Protein AF-A0A258ZWN0-F1 (afdb_monomer_lite)

Radius of gyration: 27.59 Å; chains: 1; bounding box: 86×66×46 Å

Sequence (156 aa):
MMNSLKFGIGLTMLIAFLTACNSENSTSATEGSATESTSASNVKSIEFVDTQEGKPLVIDAALFDTPAAKEFLTTGNNVYIGNEEAIAKGKKVFQLYSCTQCHGPEAKGQVGPGLTGPNYKYPKNSTDKGMFETVWHGTNGGMGAKGVGLMDPTDP

Structure (mmCIF, N/CA/C/O backbone):
data_AF-A0A258ZWN0-F1
#
_entry.id   AF-A0A258ZWN0-F1
#
loop_
_atom_site.group_PDB
_atom_site.id
_atom_site.type_symbol
_atom_site.label_atom_id
_atom_site.label_alt_id
_atom_site.label_comp_id
_atom_site.label_asym_id
_atom_site.label_entity_id
_atom_site.label_seq_id
_atom_site.pdbx_PDB_ins_code
_atom_site.Cartn_x
_atom_site.Cartn_y
_atom_site.Cartn_z
_atom_site.occupancy
_atom_site.B_iso_or_equiv
_atom_site.auth_seq_id
_atom_site.auth_comp_id
_atom_site.auth_asym_id
_atom_site.auth_atom_id
_atom_site.pdbx_PDB_model_num
ATOM 1 N N . MET A 1 1 ? 56.906 -42.138 -6.478 1.00 49.59 1 MET A N 1
ATOM 2 C CA . MET A 1 1 ? 56.662 -42.591 -5.092 1.00 49.59 1 MET A CA 1
ATOM 3 C C . MET A 1 1 ? 55.168 -42.822 -4.962 1.00 49.59 1 MET A C 1
ATOM 5 O O . MET A 1 1 ? 54.425 -41.894 -5.253 1.00 49.59 1 MET A O 1
ATOM 9 N N . MET A 1 2 ? 54.716 -44.027 -4.617 1.00 56.00 2 MET A N 1
ATOM 10 C CA . MET A 1 2 ? 53.301 -44.251 -4.300 1.00 56.00 2 MET A CA 1
ATOM 11 C C . MET A 1 2 ? 53.061 -43.932 -2.825 1.00 56.00 2 MET A C 1
ATOM 13 O O . MET A 1 2 ? 53.870 -44.325 -1.991 1.00 56.00 2 MET A O 1
ATOM 17 N N . ASN A 1 3 ? 51.900 -43.368 -2.499 1.00 47.66 3 ASN A N 1
ATOM 18 C CA . ASN A 1 3 ? 51.059 -44.051 -1.523 1.00 47.66 3 ASN A CA 1
ATOM 19 C C . ASN A 1 3 ? 49.577 -43.810 -1.825 1.00 47.66 3 ASN A C 1
ATOM 21 O O . ASN A 1 3 ? 49.121 -42.674 -1.906 1.00 47.66 3 ASN A O 1
ATOM 25 N N . SER A 1 4 ? 48.832 -44.896 -1.990 1.00 52.25 4 SER A N 1
ATOM 26 C CA . SER A 1 4 ? 47.383 -44.900 -2.170 1.00 52.25 4 SER A CA 1
ATOM 27 C C . SER A 1 4 ? 46.799 -45.833 -1.124 1.00 52.25 4 SER A C 1
ATOM 29 O O . SER A 1 4 ? 47.182 -47.003 -1.098 1.00 52.25 4 SER A O 1
ATOM 31 N N . LEU A 1 5 ? 45.866 -45.360 -0.298 1.00 54.00 5 LEU A N 1
ATOM 32 C CA . LEU A 1 5 ? 45.225 -46.207 0.704 1.00 54.00 5 LEU A CA 1
ATOM 33 C C . LEU A 1 5 ? 43.703 -46.053 0.657 1.00 54.00 5 LEU A C 1
ATOM 35 O O . LEU A 1 5 ? 43.177 -44.945 0.713 1.00 54.00 5 LEU A O 1
ATOM 39 N N . LYS A 1 6 ? 43.011 -47.189 0.526 1.00 54.25 6 LYS A N 1
ATOM 40 C CA . LYS A 1 6 ? 41.550 -47.314 0.522 1.00 54.25 6 LYS A CA 1
ATOM 41 C C . LYS A 1 6 ? 41.132 -48.202 1.692 1.00 54.25 6 LYS A C 1
ATOM 43 O O . LYS A 1 6 ? 41.424 -49.391 1.665 1.00 54.25 6 LYS A O 1
ATOM 48 N N . PHE A 1 7 ? 40.406 -47.644 2.654 1.00 52.28 7 PHE A N 1
ATOM 49 C CA . PHE A 1 7 ? 39.609 -48.356 3.660 1.00 52.28 7 PHE A CA 1
ATOM 50 C C . PHE A 1 7 ? 38.423 -47.446 4.035 1.00 52.28 7 PHE A C 1
ATOM 52 O O . PHE A 1 7 ? 38.563 -46.229 3.972 1.00 52.28 7 PHE A O 1
ATOM 59 N N . GLY A 1 8 ? 37.240 -47.945 4.394 1.00 45.91 8 GLY A N 1
ATOM 60 C CA . GLY A 1 8 ? 36.784 -49.337 4.457 1.00 45.91 8 GLY A CA 1
ATOM 61 C C . GLY A 1 8 ? 35.250 -49.402 4.520 1.00 45.91 8 GLY A C 1
ATOM 62 O O . GLY A 1 8 ? 34.589 -48.372 4.630 1.00 45.91 8 GLY A O 1
ATOM 63 N N . ILE A 1 9 ? 34.676 -50.602 4.409 1.00 54.47 9 ILE A N 1
ATOM 64 C CA . ILE A 1 9 ? 33.217 -50.814 4.418 1.00 54.47 9 ILE A CA 1
ATOM 65 C C . ILE A 1 9 ? 32.682 -50.749 5.858 1.00 54.47 9 ILE A C 1
ATOM 67 O O . ILE A 1 9 ? 33.272 -51.343 6.756 1.00 54.47 9 ILE A O 1
ATOM 71 N N . GLY A 1 10 ? 31.546 -50.072 6.057 1.00 44.12 10 GLY A N 1
ATOM 72 C CA . GLY A 1 10 ? 30.870 -49.921 7.352 1.00 44.12 10 GLY A CA 1
ATOM 73 C C . GLY A 1 10 ? 29.360 -50.149 7.254 1.00 44.12 10 GLY A C 1
ATOM 74 O O . GLY A 1 10 ? 28.581 -49.225 7.467 1.00 44.12 10 GLY A O 1
ATOM 75 N N . LEU A 1 11 ? 28.947 -51.364 6.882 1.00 60.59 11 LEU A N 1
ATOM 76 C CA . LEU A 1 11 ? 27.542 -51.783 6.900 1.00 60.59 11 LEU A CA 1
ATOM 77 C C . LEU A 1 11 ? 27.170 -52.299 8.296 1.00 60.59 11 LEU A C 1
ATOM 79 O O . LEU A 1 11 ? 27.638 -53.367 8.686 1.00 60.59 11 LEU A O 1
ATOM 83 N N . THR A 1 12 ? 26.260 -51.611 8.987 1.00 49.28 12 THR A N 1
ATOM 84 C CA . THR A 1 12 ? 25.603 -52.148 10.190 1.00 49.28 12 THR A CA 1
ATOM 85 C C . THR A 1 12 ? 24.121 -51.779 10.188 1.00 49.28 12 THR A C 1
ATOM 87 O O . THR A 1 12 ? 23.766 -50.609 10.077 1.00 49.28 12 THR A O 1
ATOM 90 N N . MET A 1 13 ? 23.252 -52.785 10.299 1.00 54.19 13 MET A N 1
ATOM 91 C CA . MET A 1 13 ? 21.793 -52.676 10.203 1.00 54.19 13 MET A CA 1
ATOM 92 C C . MET A 1 13 ? 21.159 -53.507 11.324 1.00 54.19 13 MET A C 1
ATOM 94 O O . MET A 1 13 ? 21.346 -54.718 11.331 1.00 54.19 13 MET A O 1
ATOM 98 N N . LEU A 1 14 ? 20.418 -52.874 12.243 1.00 50.00 14 LEU A N 1
ATOM 99 C CA . LEU A 1 14 ? 19.533 -53.497 13.250 1.00 50.00 14 LEU A CA 1
ATOM 100 C C . LEU A 1 14 ? 18.647 -52.359 13.828 1.00 50.00 14 LEU A C 1
ATOM 102 O O . LEU A 1 14 ? 19.193 -51.416 14.386 1.00 50.00 14 LEU A O 1
ATOM 106 N N . ILE A 1 15 ? 17.367 -52.195 13.462 1.00 56.69 15 ILE A N 1
ATOM 107 C CA . ILE A 1 15 ? 16.141 -52.971 13.785 1.00 56.69 15 ILE A CA 1
ATOM 108 C C . ILE A 1 15 ? 15.540 -52.629 15.169 1.00 56.69 15 ILE A C 1
ATOM 110 O O . ILE A 1 15 ? 16.029 -53.129 16.173 1.00 56.69 15 ILE A O 1
ATOM 114 N N . ALA A 1 16 ? 14.412 -51.889 15.130 1.00 48.56 16 ALA A N 1
ATOM 115 C CA . ALA A 1 16 ? 13.235 -51.897 16.035 1.00 48.56 16 ALA A CA 1
ATOM 116 C C . ALA A 1 16 ? 13.463 -51.705 17.566 1.00 48.56 16 ALA A C 1
ATOM 118 O O . ALA A 1 16 ? 14.589 -51.666 18.037 1.00 48.56 16 ALA A O 1
ATOM 119 N N . PHE A 1 17 ? 12.473 -51.504 18.448 1.00 49.66 17 PHE A N 1
ATOM 120 C CA . PHE A 1 17 ? 10.993 -51.420 18.392 1.00 49.66 17 PHE A CA 1
ATOM 121 C C . PHE A 1 17 ? 10.540 -50.043 18.994 1.00 49.66 17 PHE A C 1
ATOM 123 O O . PHE A 1 17 ? 11.390 -49.168 19.112 1.00 49.66 17 PHE A O 1
ATOM 130 N N . LEU A 1 18 ? 9.294 -49.671 19.348 1.00 51.75 18 LEU A N 1
ATOM 131 C CA . LEU A 1 18 ? 8.005 -50.338 19.644 1.00 51.75 18 LEU A CA 1
ATOM 132 C C . LEU A 1 18 ? 6.804 -49.447 19.224 1.00 51.75 18 LEU A C 1
ATOM 134 O O . LEU A 1 18 ? 6.974 -48.287 18.860 1.00 51.75 18 LEU A O 1
ATOM 138 N N . THR A 1 19 ? 5.582 -49.982 19.330 1.00 57.03 19 THR A N 1
ATOM 139 C CA . THR A 1 19 ? 4.302 -49.257 19.179 1.00 57.03 19 THR A CA 1
ATOM 140 C C . THR A 1 19 ? 3.771 -48.764 20.530 1.00 57.03 19 THR A C 1
ATOM 142 O O . THR A 1 19 ? 3.891 -49.478 21.521 1.00 57.03 19 THR A O 1
ATOM 145 N N . ALA A 1 20 ? 3.091 -47.610 20.555 1.00 44.41 20 ALA A N 1
ATOM 146 C CA . ALA A 1 20 ? 2.194 -47.224 21.649 1.00 44.41 20 ALA A CA 1
ATOM 147 C C . ALA A 1 20 ? 1.008 -46.383 21.132 1.00 44.41 20 ALA A C 1
ATOM 149 O O . ALA A 1 20 ? 1.077 -45.159 21.064 1.00 44.41 20 ALA A O 1
ATOM 150 N N . CYS A 1 21 ? -0.093 -47.051 20.784 1.00 56.09 21 CYS A N 1
ATOM 151 C CA . CYS A 1 21 ? -1.414 -46.427 20.694 1.00 56.09 21 CYS A CA 1
ATOM 152 C C . CYS A 1 21 ? -2.234 -46.903 21.895 1.00 56.09 21 CYS A C 1
ATOM 154 O O . CYS A 1 21 ? -2.243 -48.099 22.175 1.00 56.09 21 CYS A O 1
ATOM 156 N N . ASN A 1 22 ? -2.947 -45.998 22.565 1.00 48.84 22 ASN A N 1
ATOM 157 C CA . ASN A 1 22 ? -4.027 -46.362 23.476 1.00 48.84 22 ASN A CA 1
ATOM 158 C C . ASN A 1 22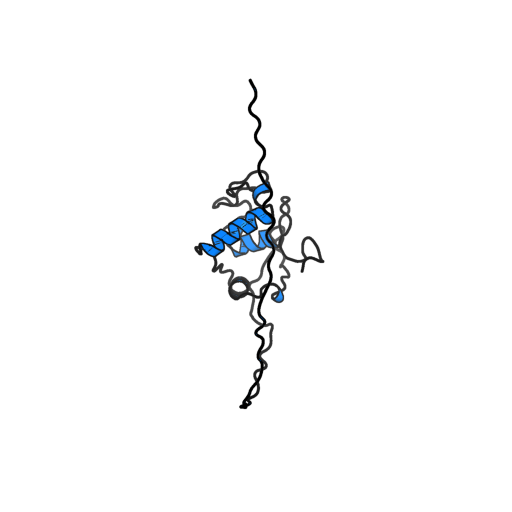 ? -5.168 -45.348 23.341 1.00 48.84 22 ASN A C 1
ATOM 160 O O . ASN A 1 22 ? -4.915 -44.147 23.246 1.00 48.84 22 ASN A O 1
ATOM 164 N N . SER A 1 23 ? -6.399 -45.846 23.356 1.00 54.94 23 SER A N 1
ATOM 165 C CA . SER A 1 23 ? -7.639 -45.069 23.265 1.00 54.94 23 SER A CA 1
ATOM 166 C C . SER A 1 23 ? -8.523 -45.356 24.483 1.00 54.94 23 SER A C 1
ATOM 168 O O . SER A 1 23 ? -8.198 -46.241 25.270 1.00 54.94 23 SER A O 1
ATOM 170 N N . GLU A 1 24 ? -9.660 -44.652 24.574 1.00 41.06 24 GLU A N 1
ATOM 171 C CA . GLU A 1 24 ? -10.751 -44.875 25.547 1.00 41.06 24 GLU A CA 1
ATOM 172 C C . GLU A 1 24 ? -10.359 -44.492 26.999 1.00 41.06 24 GLU A C 1
ATOM 174 O O . GLU A 1 24 ? -9.309 -44.858 27.508 1.00 41.06 24 GLU A O 1
ATOM 179 N N . ASN A 1 25 ? -11.111 -43.679 27.746 1.00 32.06 25 ASN A N 1
ATOM 180 C CA . ASN A 1 25 ? -12.545 -43.779 28.013 1.00 32.06 25 ASN A CA 1
ATOM 181 C C . ASN A 1 25 ? -13.058 -42.511 28.750 1.00 32.06 25 ASN A C 1
ATOM 183 O O . ASN A 1 25 ? -12.441 -42.131 29.739 1.00 32.06 25 ASN A O 1
ATOM 187 N N . SER A 1 26 ? -14.190 -41.954 28.285 1.00 36.69 26 SER A N 1
ATOM 188 C CA . SER A 1 26 ? -15.384 -41.414 29.005 1.00 36.69 26 SER A CA 1
ATOM 189 C C . SER A 1 26 ? -15.231 -40.591 30.323 1.00 36.69 26 SER A C 1
ATOM 191 O O . SER A 1 26 ? -14.368 -40.856 31.146 1.00 36.69 26 SER A O 1
ATOM 193 N N . THR A 1 27 ? -16.069 -39.591 30.657 1.00 32.66 27 THR A N 1
ATOM 194 C CA . THR A 1 27 ? -17.541 -39.504 30.488 1.00 32.66 27 THR A CA 1
ATOM 195 C C . THR A 1 27 ? -18.084 -38.054 30.513 1.00 32.66 27 THR A C 1
ATOM 197 O O . THR A 1 27 ? -17.547 -37.185 31.190 1.00 32.66 27 THR A O 1
ATOM 200 N N . SER A 1 28 ? -19.202 -37.864 29.805 1.00 35.06 28 SER A N 1
ATOM 201 C CA . SER A 1 28 ? -20.189 -36.765 29.703 1.00 35.06 28 SER A CA 1
ATOM 202 C C . SER A 1 28 ? -20.398 -35.736 30.838 1.00 35.06 28 SER A C 1
ATOM 204 O O . SER A 1 28 ? -20.578 -36.114 31.992 1.00 35.06 28 SER A O 1
ATOM 206 N N . ALA A 1 29 ? -20.648 -34.476 30.443 1.00 35.69 29 ALA A N 1
ATOM 207 C CA . ALA A 1 29 ? -21.973 -33.802 30.482 1.00 35.69 29 ALA A CA 1
ATOM 208 C C . ALA A 1 29 ? -21.969 -32.641 29.435 1.00 35.69 29 ALA A C 1
ATOM 210 O O . ALA A 1 29 ? -20.893 -32.114 29.167 1.00 35.69 29 ALA A O 1
ATOM 211 N N . THR A 1 30 ? -22.997 -32.298 28.633 1.00 26.66 30 THR A N 1
ATOM 212 C CA . THR A 1 30 ? -24.350 -31.742 28.931 1.00 26.66 30 THR A CA 1
ATOM 213 C C . THR A 1 30 ? -24.310 -30.534 29.883 1.00 26.66 30 THR A C 1
ATOM 215 O O . THR A 1 30 ? -23.664 -30.614 30.917 1.00 26.66 30 THR A O 1
ATOM 218 N N . GLU A 1 31 ? -24.934 -29.374 29.640 1.00 30.89 31 GLU A N 1
ATOM 219 C CA . GLU A 1 31 ? -25.927 -28.885 28.649 1.00 30.89 31 GLU A CA 1
ATOM 220 C C . GLU A 1 31 ? -25.370 -27.598 27.961 1.00 30.89 31 GLU A C 1
ATOM 222 O O . GLU A 1 31 ? -24.323 -27.101 28.356 1.00 30.89 31 GLU A O 1
ATOM 227 N N . GLY A 1 32 ? -25.908 -26.987 26.900 1.00 35.06 32 GLY A N 1
ATOM 228 C CA . GLY A 1 32 ? -27.263 -26.997 26.348 1.00 35.06 32 GLY A CA 1
ATOM 229 C C . GLY A 1 32 ? -27.958 -25.645 26.580 1.00 35.06 32 GLY A C 1
ATOM 230 O O . GLY A 1 32 ? -28.808 -25.527 27.452 1.00 35.06 32 GLY A O 1
ATOM 231 N N . SER A 1 33 ? -27.615 -24.624 25.786 1.00 33.31 33 SER A N 1
ATOM 232 C CA . SER A 1 33 ? -28.412 -23.394 25.645 1.00 33.31 33 SER A CA 1
ATOM 233 C C . SER A 1 33 ? -28.319 -22.869 24.210 1.00 33.31 33 SER A C 1
ATOM 235 O O . SER A 1 33 ? -27.372 -23.189 23.489 1.00 33.31 33 SER A O 1
ATOM 237 N N . ALA A 1 34 ? -29.335 -22.128 23.776 1.00 39.50 34 ALA A N 1
ATOM 238 C CA . ALA A 1 34 ? -29.559 -21.768 22.380 1.00 39.50 34 ALA A CA 1
ATOM 239 C C . ALA A 1 34 ? -29.271 -20.288 22.086 1.00 39.50 34 ALA A C 1
ATOM 241 O O . ALA A 1 34 ? -29.198 -19.464 22.991 1.00 39.50 34 ALA A O 1
ATOM 242 N N . THR A 1 35 ? -29.237 -19.974 20.788 1.00 28.55 35 THR A N 1
ATOM 243 C CA . THR A 1 35 ? -29.447 -18.631 20.229 1.00 28.55 35 THR A CA 1
ATOM 244 C C . THR A 1 35 ? -28.395 -17.574 20.577 1.00 28.55 35 THR A C 1
ATOM 246 O O . THR A 1 35 ? -28.531 -16.839 21.546 1.00 28.55 35 THR A O 1
ATOM 249 N N . GLU A 1 36 ? -27.508 -17.311 19.616 1.00 37.66 36 GLU A N 1
ATOM 250 C CA . GLU A 1 36 ? -27.644 -16.022 18.928 1.00 37.66 36 GLU A CA 1
ATOM 251 C C . GLU A 1 36 ? -27.318 -16.136 17.434 1.00 37.66 36 GLU A C 1
ATOM 253 O O . GLU A 1 36 ? -26.213 -16.491 17.028 1.00 37.66 36 GLU A O 1
ATOM 258 N N . SER A 1 37 ? -28.317 -15.847 16.597 1.00 46.31 37 SER A N 1
ATOM 259 C CA . SER A 1 37 ? -28.111 -15.566 15.178 1.00 46.31 37 SER A CA 1
ATOM 260 C C . SER A 1 37 ? -27.914 -14.065 15.019 1.00 46.31 37 SER A C 1
ATOM 262 O O . SER A 1 37 ? -28.890 -13.332 14.877 1.00 46.31 37 SER A O 1
ATOM 264 N N . THR A 1 38 ? -26.662 -13.615 15.007 1.00 30.80 38 THR A N 1
ATOM 265 C CA . THR A 1 38 ? -26.330 -12.226 14.666 1.00 30.80 38 THR A CA 1
ATOM 266 C C . THR A 1 38 ? -25.698 -12.207 13.283 1.00 30.80 38 THR A C 1
ATOM 268 O O . THR A 1 38 ? -24.625 -12.767 13.062 1.00 30.80 38 THR A O 1
ATOM 271 N N . SER A 1 39 ? -26.423 -11.623 12.329 1.00 38.59 39 SER A N 1
ATOM 272 C CA . SER A 1 39 ? -26.117 -11.677 10.900 1.00 38.59 39 SER A CA 1
ATOM 273 C C . SER A 1 39 ? -24.723 -11.157 10.554 1.00 38.59 39 SER A C 1
ATOM 275 O O . SER A 1 39 ? -24.276 -10.130 11.066 1.00 38.59 39 SER A O 1
ATOM 277 N N . ALA A 1 40 ? -24.090 -11.795 9.570 1.00 49.34 40 ALA A N 1
ATOM 278 C CA . ALA A 1 40 ? -23.047 -11.139 8.795 1.00 49.34 40 ALA A CA 1
ATOM 279 C C . ALA A 1 40 ? -23.599 -9.883 8.079 1.00 49.34 40 ALA A C 1
ATOM 281 O O . ALA A 1 40 ? -24.802 -9.758 7.841 1.00 49.34 40 ALA A O 1
ATOM 282 N N . SER A 1 41 ? -22.691 -8.993 7.671 1.00 46.91 41 SER A N 1
ATOM 283 C CA . SER A 1 41 ? -22.943 -7.935 6.678 1.00 46.91 41 SER A CA 1
ATOM 284 C C . SER A 1 41 ? -23.834 -6.747 7.087 1.00 46.91 41 SER A C 1
ATOM 286 O O . SER A 1 41 ? -24.774 -6.393 6.373 1.00 46.91 41 SER A O 1
ATOM 288 N N . ASN A 1 42 ? -23.451 -6.012 8.143 1.00 52.06 42 ASN A N 1
ATOM 289 C CA . ASN A 1 42 ? -23.597 -4.541 8.122 1.00 52.06 42 ASN A CA 1
ATOM 290 C C . ASN A 1 42 ? -22.566 -3.753 8.957 1.00 52.06 42 ASN A C 1
ATOM 292 O O . ASN A 1 42 ? -22.893 -2.761 9.606 1.00 52.06 42 ASN A O 1
ATOM 296 N N . VAL A 1 43 ? -21.290 -4.156 8.928 1.00 55.69 43 VAL A N 1
ATOM 297 C CA . VAL A 1 43 ? -20.226 -3.243 9.377 1.00 55.69 43 VAL A CA 1
ATOM 298 C C . VAL A 1 43 ? -19.990 -2.235 8.254 1.00 55.69 43 VAL A C 1
ATOM 300 O O . VAL A 1 43 ? -19.623 -2.628 7.148 1.00 55.69 43 VAL A O 1
ATOM 303 N N . LYS A 1 44 ? -20.245 -0.947 8.510 1.00 68.94 44 LYS A N 1
ATOM 304 C CA . LYS A 1 44 ? -20.089 0.113 7.507 1.00 68.94 44 LYS A CA 1
ATOM 305 C C . LYS A 1 44 ? -18.605 0.299 7.175 1.00 68.94 44 LYS A C 1
ATOM 307 O O . LYS A 1 44 ? -17.882 0.950 7.926 1.00 68.94 44 LYS A O 1
ATOM 312 N N . SER A 1 45 ? -18.165 -0.271 6.057 1.00 81.06 45 SER A N 1
ATOM 313 C CA . SER A 1 45 ? -16.841 -0.021 5.493 1.00 81.06 45 SER A CA 1
ATOM 314 C C . SER A 1 45 ? -16.682 1.442 5.068 1.00 81.06 45 SER A C 1
ATOM 316 O O . SER A 1 45 ? -17.660 2.150 4.804 1.00 81.06 45 SER A O 1
ATOM 318 N N . ILE A 1 46 ? -15.434 1.906 5.002 1.00 92.44 46 ILE A N 1
ATOM 319 C CA . ILE A 1 46 ? -15.118 3.176 4.343 1.00 92.44 46 ILE A CA 1
ATOM 320 C C . ILE A 1 46 ? -15.169 3.002 2.822 1.00 92.44 46 ILE A C 1
ATOM 322 O O . ILE A 1 46 ? -14.864 1.936 2.291 1.00 92.44 46 ILE A O 1
ATOM 326 N N . GLU A 1 47 ? -15.544 4.060 2.107 1.00 94.38 47 GLU A N 1
ATOM 327 C CA . GLU A 1 47 ? -15.568 4.046 0.643 1.00 94.38 47 GLU A CA 1
ATOM 328 C C . GLU A 1 47 ? -14.138 4.046 0.095 1.00 94.38 47 GLU A C 1
ATOM 330 O O . GLU A 1 47 ? -13.386 5.010 0.281 1.00 94.38 47 GLU A O 1
ATOM 335 N N . PHE A 1 48 ? -13.759 2.966 -0.585 1.00 96.19 48 PHE A N 1
ATOM 336 C CA . PHE A 1 48 ? -12.504 2.869 -1.323 1.00 96.19 48 PHE A CA 1
ATOM 337 C C . PHE A 1 48 ? -12.712 3.306 -2.775 1.00 96.19 48 PHE A C 1
ATOM 339 O O . PHE A 1 48 ? -13.716 2.954 -3.393 1.00 96.19 48 PHE A O 1
ATOM 346 N N . VAL A 1 49 ? -11.767 4.069 -3.323 1.00 97.06 49 VAL A N 1
ATOM 347 C CA . VAL A 1 49 ? -11.804 4.569 -4.706 1.00 97.06 49 VAL A CA 1
ATOM 348 C C . VAL A 1 49 ? -10.508 4.274 -5.444 1.00 97.06 49 VAL A C 1
ATOM 350 O O . VAL A 1 49 ? -9.429 4.272 -4.848 1.00 97.06 49 VAL A O 1
ATOM 353 N N . ASP A 1 50 ? -10.599 4.056 -6.752 1.00 95.69 50 ASP A N 1
ATOM 354 C CA . ASP A 1 50 ? -9.437 3.753 -7.583 1.00 95.69 50 ASP A CA 1
ATOM 355 C C . ASP A 1 50 ? -8.411 4.918 -7.644 1.00 95.69 50 ASP A C 1
ATOM 357 O O . ASP A 1 50 ? -8.620 6.015 -7.109 1.00 95.69 50 ASP A O 1
ATOM 361 N N . THR A 1 51 ? -7.246 4.673 -8.252 1.00 95.50 51 THR A N 1
ATOM 362 C CA . THR A 1 51 ? -6.148 5.657 -8.382 1.00 95.50 51 THR A CA 1
ATOM 363 C C . THR A 1 51 ? -6.009 6.218 -9.814 1.00 95.50 51 THR A C 1
ATOM 365 O O . THR A 1 51 ? -5.195 7.106 -10.072 1.00 95.50 51 THR A O 1
ATOM 368 N N . GLN A 1 52 ? -6.819 5.733 -10.752 1.00 93.50 52 GLN A N 1
ATOM 369 C CA . GLN A 1 52 ? -6.852 6.104 -12.164 1.00 93.50 52 GLN A CA 1
ATOM 370 C C . GLN A 1 52 ? -7.796 7.292 -12.442 1.00 93.50 52 GLN A C 1
ATOM 372 O O . GLN A 1 52 ? -7.422 8.233 -13.140 1.00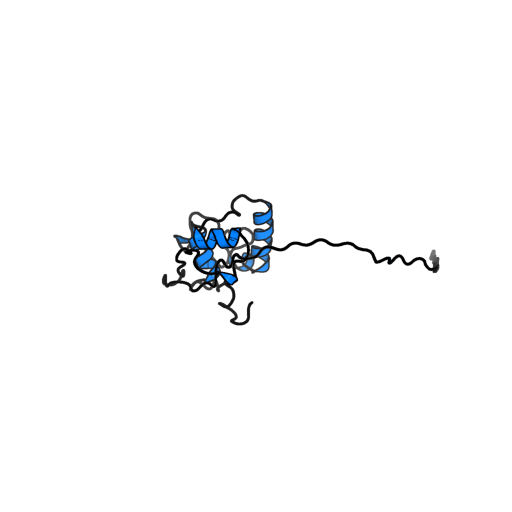 93.50 52 GLN A O 1
ATOM 377 N N . GLU A 1 53 ? -9.015 7.218 -11.911 1.00 93.50 53 GLU A N 1
ATOM 378 C CA . GLU A 1 53 ? -10.193 8.047 -12.191 1.00 93.50 53 GLU A CA 1
ATOM 379 C C . GLU A 1 53 ? -11.006 8.369 -10.917 1.00 93.50 53 GLU A C 1
ATOM 381 O O . GLU A 1 53 ? -11.786 9.320 -10.919 1.00 93.50 53 GLU A O 1
ATOM 386 N N . GLY A 1 54 ? -10.822 7.614 -9.826 1.00 94.94 54 GLY A N 1
ATOM 387 C CA . GLY A 1 54 ? -11.502 7.818 -8.542 1.00 94.94 54 GLY A CA 1
ATOM 388 C C . GLY A 1 54 ? -12.907 7.211 -8.449 1.00 94.94 54 GLY A C 1
ATOM 389 O O . GLY A 1 54 ? -13.719 7.682 -7.652 1.00 94.94 54 GLY A O 1
ATOM 390 N N . LYS A 1 55 ? -13.222 6.182 -9.245 1.00 95.44 55 LYS A N 1
ATOM 391 C CA . LYS A 1 55 ? -14.491 5.443 -9.166 1.00 95.44 55 LYS A CA 1
ATOM 392 C C . LYS A 1 55 ? -14.500 4.532 -7.924 1.00 95.44 55 LYS A C 1
ATOM 394 O O . LYS A 1 55 ? -13.430 4.100 -7.487 1.00 95.44 55 LYS A O 1
ATOM 399 N N . PRO A 1 56 ? -15.677 4.211 -7.351 1.00 95.62 56 PRO A N 1
ATOM 400 C CA . PRO A 1 56 ? -15.777 3.289 -6.221 1.00 95.62 56 PRO A CA 1
ATOM 401 C C . PRO A 1 56 ? -15.220 1.899 -6.548 1.00 95.62 56 PRO A C 1
ATOM 403 O O . PRO A 1 56 ? -15.565 1.311 -7.574 1.00 95.62 56 PRO A O 1
ATOM 406 N N . LEU A 1 57 ? -14.395 1.359 -5.652 1.00 92.62 57 LEU A N 1
ATOM 407 C CA . LEU A 1 57 ? -13.894 -0.009 -5.727 1.00 92.62 57 LEU A CA 1
ATOM 408 C C . LEU A 1 57 ? -14.898 -0.968 -5.086 1.00 92.62 57 LEU A C 1
ATOM 410 O O . LEU A 1 57 ? -15.256 -0.820 -3.918 1.00 92.62 57 LEU A O 1
ATOM 414 N N . VAL A 1 58 ? -15.303 -1.994 -5.835 1.00 88.44 58 VAL A N 1
ATOM 415 C CA . VAL A 1 58 ? -15.997 -3.153 -5.263 1.00 88.44 58 VAL A CA 1
ATOM 416 C C . VAL A 1 58 ? -14.941 -4.049 -4.621 1.00 88.44 58 VAL A C 1
ATOM 418 O O . VAL A 1 58 ? -14.043 -4.545 -5.299 1.00 88.44 58 VAL A O 1
ATOM 421 N N . ILE A 1 59 ? -15.035 -4.221 -3.305 1.00 88.62 59 ILE A N 1
ATOM 422 C CA . ILE A 1 59 ? -14.139 -5.053 -2.499 1.00 88.62 59 ILE A CA 1
ATOM 423 C C . ILE A 1 59 ? -15.024 -5.990 -1.684 1.00 88.62 59 ILE A C 1
ATOM 425 O O . ILE A 1 59 ? -15.864 -5.519 -0.915 1.00 88.62 59 ILE A O 1
ATOM 429 N N . ASP A 1 60 ? -14.854 -7.301 -1.851 1.00 89.81 60 ASP A N 1
ATOM 430 C CA . ASP A 1 60 ? -15.555 -8.269 -1.011 1.00 89.81 60 ASP A CA 1
ATOM 431 C C . ASP A 1 60 ? -14.899 -8.321 0.375 1.00 89.81 60 ASP A C 1
ATOM 433 O O . ASP A 1 60 ? -13.726 -8.666 0.522 1.00 89.81 60 ASP A O 1
ATOM 437 N N . ALA A 1 61 ? -15.671 -7.981 1.407 1.00 88.69 61 ALA A N 1
ATOM 438 C CA . ALA A 1 61 ? -15.229 -8.029 2.795 1.00 88.69 61 ALA A CA 1
ATOM 439 C C . ALA A 1 61 ? -14.966 -9.463 3.298 1.00 88.69 61 ALA A C 1
ATOM 441 O O . ALA A 1 61 ? -14.296 -9.626 4.317 1.00 88.69 61 ALA A O 1
ATOM 442 N N . ALA A 1 62 ? -15.443 -10.501 2.598 1.00 89.31 62 ALA A N 1
ATOM 443 C CA . ALA A 1 62 ? -15.122 -11.895 2.905 1.00 89.31 62 ALA A CA 1
ATOM 444 C C . ALA A 1 62 ? -13.625 -12.216 2.730 1.00 89.31 62 ALA A C 1
ATOM 446 O O . ALA A 1 62 ? -13.096 -13.046 3.467 1.00 89.31 62 ALA A O 1
ATOM 447 N N . LEU A 1 63 ? -12.925 -11.502 1.837 1.00 87.50 63 LEU A N 1
ATOM 448 C CA . LEU A 1 63 ? -11.475 -11.627 1.605 1.00 87.50 63 LEU A CA 1
ATOM 449 C C . LEU A 1 63 ? -10.621 -11.067 2.765 1.00 87.50 63 LEU A C 1
ATOM 451 O O . LEU A 1 63 ? -9.399 -11.193 2.768 1.00 87.50 63 LEU A O 1
ATOM 455 N N . PHE A 1 64 ? -11.252 -10.414 3.745 1.00 91.00 64 PHE A N 1
ATOM 456 C CA . PHE A 1 64 ? -10.603 -9.691 4.838 1.00 91.00 64 PHE A CA 1
ATOM 457 C C . PHE A 1 64 ? -10.974 -10.370 6.161 1.00 91.00 64 PHE A C 1
ATOM 459 O O . PHE A 1 64 ? -11.744 -9.849 6.964 1.00 91.00 64 PHE A O 1
ATOM 466 N N . ASP A 1 65 ? -10.459 -11.580 6.379 1.00 92.19 65 ASP A N 1
ATOM 467 C CA . ASP A 1 65 ? -10.837 -12.455 7.494 1.00 92.19 65 ASP A CA 1
ATOM 468 C C . ASP A 1 65 ? -10.236 -12.031 8.851 1.00 92.19 65 ASP A C 1
ATOM 470 O O . ASP A 1 65 ? -10.908 -12.126 9.886 1.00 92.19 65 ASP A O 1
ATOM 474 N N . THR A 1 66 ? -8.998 -11.529 8.867 1.00 94.81 66 THR A N 1
ATOM 475 C CA . THR A 1 66 ? -8.295 -11.153 10.105 1.00 94.81 66 THR A CA 1
ATOM 476 C C . THR A 1 66 ? -8.894 -9.908 10.786 1.00 94.81 66 THR A C 1
ATOM 478 O O . THR A 1 66 ? -9.444 -9.033 10.111 1.00 94.81 66 THR A O 1
ATOM 481 N N . PRO A 1 67 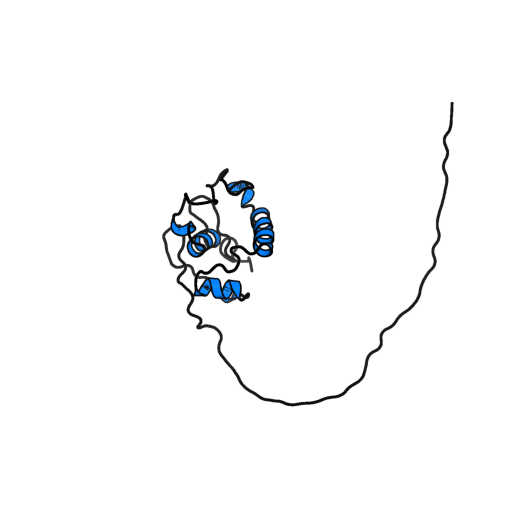? -8.745 -9.747 12.119 1.00 95.88 67 PRO A N 1
ATOM 482 C CA . PRO A 1 67 ? -9.203 -8.545 12.825 1.00 95.88 67 PRO A CA 1
ATOM 483 C C . PRO A 1 67 ? -8.592 -7.246 12.277 1.00 95.88 67 PRO A C 1
ATOM 485 O O . PRO A 1 67 ? -9.307 -6.272 12.073 1.00 95.88 67 PRO A O 1
ATOM 488 N N . ALA A 1 68 ? -7.292 -7.260 11.961 1.00 95.94 68 ALA A N 1
ATOM 489 C CA . ALA A 1 68 ? -6.577 -6.121 11.383 1.00 95.94 68 ALA A CA 1
ATOM 490 C C . ALA A 1 68 ? -7.118 -5.725 9.998 1.00 95.94 68 ALA A C 1
ATOM 492 O O . ALA A 1 68 ? -7.291 -4.543 9.708 1.00 95.94 68 ALA A O 1
ATOM 493 N N . ALA A 1 69 ? -7.432 -6.713 9.154 1.00 94.88 69 ALA A N 1
ATOM 494 C CA . ALA A 1 69 ? -8.027 -6.489 7.839 1.00 94.88 69 ALA A CA 1
ATOM 495 C C . ALA A 1 69 ? -9.436 -5.867 7.949 1.00 94.88 69 ALA A C 1
ATOM 497 O O . ALA A 1 69 ? -9.766 -4.939 7.209 1.00 94.88 69 ALA A O 1
ATOM 498 N N . LYS A 1 70 ? -10.236 -6.316 8.926 1.00 95.00 70 LYS A N 1
ATOM 499 C CA . LYS A 1 70 ? -11.573 -5.773 9.230 1.00 95.00 70 LYS A CA 1
ATOM 500 C C . LYS A 1 70 ? -11.522 -4.354 9.795 1.00 95.00 70 LYS A C 1
ATOM 502 O O . LYS A 1 70 ? -12.333 -3.517 9.400 1.00 95.00 70 LYS A O 1
ATOM 507 N N . GLU A 1 71 ? -10.565 -4.056 10.673 1.00 95.44 71 GLU A N 1
ATOM 508 C CA . GLU A 1 71 ? -10.341 -2.693 11.169 1.00 95.44 71 GLU A CA 1
ATOM 509 C C . GLU A 1 71 ? -9.934 -1.758 10.023 1.00 95.44 71 GLU A C 1
ATOM 511 O O . GLU A 1 71 ? -10.514 -0.681 9.865 1.00 95.44 71 GLU A O 1
ATOM 516 N N . PHE A 1 72 ? -9.021 -2.195 9.152 1.00 96.81 72 PHE A N 1
ATOM 517 C CA . PHE A 1 72 ? -8.599 -1.406 7.999 1.00 96.81 72 PHE A CA 1
ATOM 518 C C . PHE A 1 72 ? -9.759 -1.106 7.030 1.00 96.81 72 PHE A C 1
ATOM 520 O O . PHE A 1 72 ? -9.945 0.050 6.650 1.00 96.81 72 PHE A O 1
ATOM 527 N N . LEU A 1 73 ? -10.603 -2.093 6.690 1.00 94.88 73 LEU A N 1
ATOM 528 C CA . LEU A 1 73 ? -11.785 -1.872 5.837 1.00 94.88 73 LEU A CA 1
ATOM 529 C C . LEU A 1 73 ? -12.819 -0.893 6.423 1.00 94.88 73 LEU A C 1
ATOM 531 O O . LEU A 1 73 ? -13.645 -0.362 5.680 1.00 94.88 73 LEU A O 1
ATOM 535 N N . THR A 1 74 ? -12.817 -0.676 7.738 1.00 94.75 74 THR A N 1
ATOM 536 C CA . THR A 1 74 ? -13.863 0.082 8.452 1.00 94.75 74 THR A CA 1
ATOM 537 C C . THR A 1 74 ? -13.385 1.421 9.005 1.00 94.75 74 THR A C 1
ATOM 539 O O . THR A 1 74 ? -14.205 2.280 9.322 1.00 94.75 74 THR A O 1
ATOM 542 N N . THR A 1 75 ? -12.070 1.639 9.062 1.00 94.94 75 THR A N 1
ATOM 543 C CA . THR A 1 75 ? -11.458 2.871 9.591 1.00 94.94 75 THR A CA 1
ATOM 544 C C . THR A 1 75 ? -10.364 3.454 8.693 1.00 94.94 75 THR A C 1
ATOM 546 O O . THR A 1 75 ? -10.066 4.642 8.791 1.00 94.94 75 THR A O 1
ATOM 549 N N . GLY A 1 76 ? -9.748 2.641 7.828 1.00 94.50 76 GLY A N 1
ATOM 550 C CA . GLY A 1 76 ? -8.512 2.978 7.118 1.00 94.50 76 GLY A CA 1
ATOM 551 C C . GLY A 1 76 ? -7.248 2.921 7.987 1.00 94.50 76 GLY A C 1
ATOM 552 O O . GLY A 1 76 ? -6.172 3.251 7.490 1.00 94.50 76 GLY A O 1
ATOM 553 N N . ASN A 1 77 ? -7.355 2.518 9.260 1.00 94.75 77 ASN A N 1
ATOM 554 C CA . ASN A 1 77 ? -6.225 2.395 10.178 1.00 94.75 77 ASN A CA 1
ATOM 555 C C . ASN A 1 77 ? -5.401 1.133 9.890 1.00 94.75 77 ASN A C 1
ATOM 557 O O . ASN A 1 77 ? -5.936 0.025 9.841 1.00 94.75 77 ASN A O 1
ATOM 561 N N . ASN A 1 78 ? -4.087 1.291 9.742 1.00 96.69 78 ASN A N 1
ATOM 562 C CA . ASN A 1 78 ? -3.161 0.185 9.529 1.00 96.69 78 ASN A CA 1
ATOM 563 C C . ASN A 1 78 ? -2.454 -0.184 10.843 1.00 96.69 78 ASN A C 1
ATOM 565 O O . ASN A 1 78 ? -1.385 0.334 11.167 1.00 96.69 78 ASN A O 1
ATOM 569 N N . VAL A 1 79 ? -3.026 -1.132 11.589 1.00 97.38 79 VAL A N 1
ATOM 570 C CA . VAL A 1 79 ? -2.484 -1.607 12.881 1.00 97.38 79 VAL A CA 1
ATOM 571 C C . VAL A 1 79 ? -1.112 -2.298 12.796 1.00 97.38 79 VAL A C 1
ATOM 573 O O . VAL A 1 79 ? -0.537 -2.652 13.823 1.00 97.38 79 VAL A O 1
ATOM 576 N N . TYR A 1 80 ? -0.561 -2.497 11.594 1.00 97.62 80 TYR A N 1
ATOM 577 C CA . TYR A 1 80 ? 0.783 -3.046 11.401 1.00 97.62 80 TYR A CA 1
ATOM 578 C C . TYR A 1 80 ? 1.900 -1.989 11.419 1.00 97.62 80 TYR A C 1
ATOM 580 O O . TYR A 1 80 ? 3.079 -2.355 11.436 1.00 97.62 80 TYR A O 1
ATOM 588 N N . ILE A 1 81 ? 1.574 -0.691 11.429 1.00 96.19 81 ILE A N 1
ATOM 589 C CA . ILE A 1 81 ? 2.577 0.380 11.503 1.00 96.19 81 ILE A CA 1
ATOM 590 C C . ILE A 1 81 ? 3.371 0.277 12.816 1.00 96.19 81 ILE A C 1
ATOM 592 O O . ILE A 1 81 ? 2.813 0.269 13.909 1.00 96.19 81 ILE A O 1
ATOM 596 N N . GLY A 1 82 ? 4.699 0.183 12.699 1.00 97.06 82 GLY A N 1
ATOM 597 C CA . GLY A 1 82 ? 5.620 0.031 13.833 1.00 97.06 82 GLY A CA 1
ATOM 598 C C . GLY A 1 82 ? 5.769 -1.397 14.380 1.00 97.06 82 GLY A C 1
ATOM 599 O O . GLY A 1 82 ? 6.627 -1.620 15.228 1.00 97.06 82 GLY A O 1
ATOM 600 N N . ASN A 1 83 ? 5.002 -2.378 13.894 1.00 98.19 83 ASN A N 1
ATOM 601 C CA . ASN A 1 83 ? 5.128 -3.772 14.324 1.00 98.19 83 ASN A CA 1
ATOM 602 C C . ASN A 1 83 ? 6.281 -4.475 13.577 1.00 98.19 83 ASN A C 1
ATOM 604 O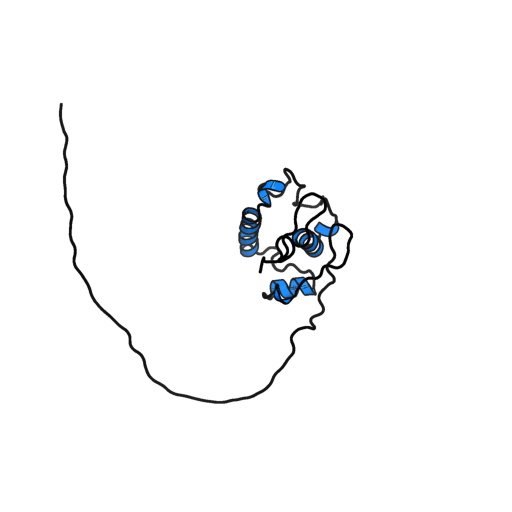 O . ASN A 1 83 ? 6.209 -4.687 12.366 1.00 98.19 83 ASN A O 1
ATOM 608 N N . GLU A 1 84 ? 7.342 -4.861 14.293 1.00 98.38 84 GLU A N 1
ATOM 609 C CA . GLU A 1 84 ? 8.559 -5.436 13.694 1.00 98.38 84 GLU A CA 1
ATOM 610 C C . GLU A 1 84 ? 8.319 -6.752 12.935 1.00 98.38 84 GLU A C 1
ATOM 612 O O . GLU A 1 84 ? 8.892 -6.956 11.861 1.00 98.38 84 GLU A O 1
ATOM 617 N N . GLU A 1 85 ? 7.446 -7.634 13.436 1.00 98.00 85 GLU A N 1
ATOM 618 C CA . GLU A 1 85 ? 7.114 -8.895 12.762 1.00 98.00 85 GLU A CA 1
ATOM 619 C C . GLU A 1 85 ? 6.336 -8.632 11.466 1.00 98.00 85 GLU A C 1
ATOM 621 O O . GLU A 1 85 ? 6.650 -9.198 10.414 1.00 98.00 85 GLU A O 1
ATOM 626 N N . ALA A 1 86 ? 5.363 -7.719 11.510 1.00 97.88 86 ALA A N 1
ATOM 627 C CA . ALA A 1 86 ? 4.594 -7.321 10.339 1.00 97.88 86 ALA A CA 1
ATOM 628 C C . ALA A 1 86 ? 5.473 -6.617 9.292 1.00 97.88 86 ALA A C 1
ATOM 630 O O . ALA A 1 86 ? 5.321 -6.880 8.101 1.00 97.88 86 ALA A O 1
ATOM 631 N N . ILE A 1 87 ? 6.453 -5.810 9.714 1.00 97.81 87 ILE A N 1
ATOM 632 C CA . ILE A 1 87 ? 7.472 -5.214 8.835 1.00 97.81 87 ILE A CA 1
ATOM 633 C C . ILE A 1 87 ? 8.361 -6.307 8.214 1.00 97.81 87 ILE A C 1
ATOM 635 O O . ILE A 1 87 ? 8.603 -6.297 7.003 1.00 97.81 87 ILE A O 1
ATOM 639 N N . ALA A 1 88 ? 8.805 -7.298 8.993 1.00 98.25 88 ALA A N 1
ATOM 640 C CA . ALA A 1 88 ? 9.602 -8.419 8.493 1.00 98.25 88 ALA A CA 1
ATOM 641 C C . ALA A 1 88 ? 8.819 -9.315 7.510 1.00 98.25 88 ALA A C 1
ATOM 643 O O . ALA A 1 88 ? 9.380 -9.777 6.510 1.00 98.25 88 ALA A O 1
ATOM 644 N N . LYS A 1 89 ? 7.518 -9.529 7.746 1.00 98.06 89 LYS A N 1
ATOM 645 C CA . LYS A 1 89 ? 6.594 -10.206 6.820 1.00 98.06 89 LYS A CA 1
ATOM 646 C C . LYS A 1 89 ? 6.355 -9.362 5.563 1.00 98.06 89 LYS A C 1
ATOM 648 O O . LYS A 1 89 ? 6.491 -9.876 4.455 1.00 98.06 89 LYS A O 1
ATOM 653 N N . GLY A 1 90 ? 6.091 -8.066 5.720 1.00 97.12 90 GLY A N 1
ATOM 654 C CA . GLY A 1 90 ? 5.888 -7.107 4.632 1.00 97.12 90 GLY A CA 1
ATOM 655 C C . GLY A 1 90 ? 7.092 -7.012 3.695 1.00 97.12 90 GLY A C 1
ATOM 656 O O . GLY A 1 90 ? 6.923 -7.028 2.479 1.00 97.12 90 GLY A O 1
ATOM 657 N N . LYS A 1 91 ? 8.320 -7.043 4.232 1.00 97.38 91 LYS A N 1
ATOM 658 C CA . LYS A 1 91 ? 9.555 -7.106 3.433 1.00 97.38 91 LYS A CA 1
ATOM 659 C C . LYS A 1 91 ? 9.618 -8.352 2.541 1.00 97.38 91 LYS A C 1
ATOM 661 O O . LYS A 1 91 ? 10.027 -8.243 1.387 1.00 97.38 91 LYS A O 1
ATOM 666 N N . LYS A 1 92 ? 9.180 -9.517 3.039 1.00 97.88 92 LYS A N 1
ATOM 667 C CA . LYS A 1 92 ? 9.080 -10.751 2.233 1.00 97.88 92 LYS A CA 1
ATOM 668 C C . LYS A 1 92 ? 8.012 -10.610 1.146 1.00 97.88 92 LYS A C 1
ATOM 670 O O . LYS A 1 92 ? 8.282 -10.939 -0.002 1.00 97.88 92 LYS A O 1
ATOM 675 N N . VAL A 1 93 ? 6.834 -10.070 1.473 1.00 96.69 93 VAL A N 1
ATOM 676 C CA . VAL A 1 93 ? 5.751 -9.816 0.499 1.00 96.69 93 VAL A CA 1
ATOM 677 C C . VAL A 1 93 ? 6.215 -8.866 -0.614 1.00 96.69 93 VAL A C 1
ATOM 679 O O . VAL A 1 93 ? 6.041 -9.174 -1.789 1.00 96.69 93 VAL A O 1
ATOM 682 N N . PHE A 1 94 ? 6.893 -7.767 -0.272 1.00 97.56 94 PHE A N 1
ATOM 683 C CA . PHE A 1 94 ? 7.431 -6.794 -1.232 1.00 97.56 94 PHE A CA 1
ATOM 684 C C . PHE A 1 94 ? 8.441 -7.408 -2.222 1.00 97.56 94 PHE A C 1
ATOM 686 O O . PHE A 1 94 ? 8.522 -6.990 -3.377 1.00 97.56 94 PHE A O 1
ATOM 693 N N . GLN A 1 95 ? 9.189 -8.426 -1.789 1.00 96.69 95 GLN A N 1
ATOM 694 C CA . GLN A 1 95 ? 10.091 -9.201 -2.646 1.00 96.69 95 GLN A CA 1
ATOM 695 C C . GLN A 1 95 ? 9.322 -10.225 -3.498 1.00 96.69 95 GLN A C 1
ATOM 697 O O . GLN A 1 95 ? 9.484 -10.254 -4.715 1.00 96.69 95 GLN A O 1
ATOM 702 N N . LEU A 1 96 ? 8.449 -11.029 -2.880 1.00 94.94 96 LEU A N 1
ATOM 703 C CA . LEU A 1 96 ? 7.703 -12.110 -3.541 1.00 94.94 96 LEU A CA 1
ATOM 704 C C . LEU A 1 96 ? 6.762 -11.601 -4.644 1.00 94.94 96 LEU A C 1
ATOM 706 O O . LEU A 1 96 ? 6.722 -12.174 -5.728 1.00 94.94 96 LEU A O 1
ATOM 710 N N . TYR A 1 97 ? 6.066 -10.484 -4.418 1.00 92.69 97 TYR A N 1
ATOM 711 C CA . TYR A 1 97 ? 5.150 -9.885 -5.401 1.00 92.69 97 TYR A CA 1
ATOM 712 C C . TYR A 1 97 ? 5.866 -9.038 -6.476 1.00 92.69 97 TYR A C 1
ATOM 714 O O . TYR A 1 97 ? 5.217 -8.305 -7.231 1.00 92.69 97 TYR A O 1
ATOM 722 N N . SER A 1 98 ? 7.197 -9.172 -6.573 1.00 94.88 98 SER A N 1
ATOM 723 C CA . SER A 1 98 ? 8.101 -8.501 -7.521 1.00 94.88 98 SER A CA 1
ATOM 724 C C . SER A 1 98 ? 8.153 -6.969 -7.423 1.00 94.88 98 SER A C 1
ATOM 726 O O . SER A 1 98 ? 8.653 -6.310 -8.335 1.00 94.88 98 SER A O 1
ATOM 728 N N . CYS A 1 99 ? 7.700 -6.369 -6.316 1.00 97.06 99 CYS A N 1
ATOM 729 C CA . CYS A 1 99 ? 7.686 -4.909 -6.153 1.00 97.06 99 CYS A CA 1
ATOM 730 C C . CYS A 1 99 ? 9.103 -4.311 -6.217 1.00 97.06 99 CYS A C 1
ATOM 732 O O . CYS A 1 99 ? 9.294 -3.226 -6.772 1.00 97.06 99 CYS A O 1
ATOM 734 N N . THR A 1 100 ? 10.110 -5.054 -5.741 1.00 97.75 100 THR A N 1
ATOM 735 C CA . THR A 1 100 ? 11.537 -4.700 -5.854 1.00 97.75 100 THR A CA 1
ATOM 736 C C . THR A 1 100 ? 12.018 -4.511 -7.288 1.00 97.75 100 THR A C 1
ATOM 738 O O . THR A 1 100 ? 12.925 -3.717 -7.509 1.00 97.75 100 THR A O 1
ATOM 741 N N . GLN A 1 101 ? 11.422 -5.201 -8.265 1.00 96.31 101 GLN A N 1
ATOM 742 C CA . GLN A 1 101 ? 11.885 -5.180 -9.657 1.00 96.31 101 GLN A CA 1
ATOM 743 C C . GLN A 1 101 ? 11.528 -3.866 -10.364 1.00 96.31 101 GLN A C 1
ATOM 745 O O . GLN A 1 101 ? 12.225 -3.446 -11.286 1.00 96.31 101 GLN A O 1
ATOM 750 N N . CYS A 1 102 ? 10.464 -3.199 -9.904 1.00 97.44 102 CYS A N 1
ATOM 751 C CA . CYS A 1 102 ? 10.033 -1.901 -10.416 1.00 97.44 102 CYS A CA 1
ATOM 752 C C . CYS A 1 102 ? 10.467 -0.747 -9.503 1.00 97.44 102 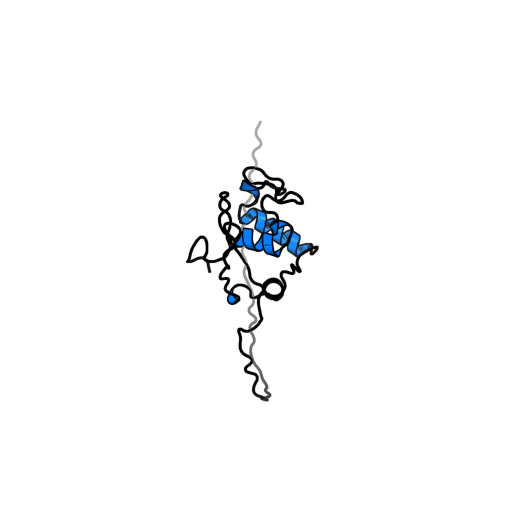CYS A C 1
ATOM 754 O O . CYS A 1 102 ? 10.884 0.291 -10.008 1.00 97.44 102 CYS A O 1
ATOM 756 N N . HIS A 1 103 ? 10.393 -0.905 -8.179 1.00 97.69 103 HIS A N 1
ATOM 757 C CA . HIS A 1 103 ? 10.615 0.180 -7.211 1.00 97.69 103 HIS A CA 1
ATOM 758 C C . HIS A 1 103 ? 11.980 0.114 -6.499 1.00 97.69 103 HIS A C 1
ATOM 760 O O . HIS A 1 103 ? 12.258 0.933 -5.621 1.00 97.69 103 HIS A O 1
ATOM 766 N N . GLY A 1 104 ? 12.842 -0.834 -6.873 1.00 97.69 104 GLY A N 1
ATOM 767 C CA . GLY A 1 104 ? 14.149 -1.060 -6.261 1.00 97.69 104 GLY A CA 1
ATOM 768 C C . GLY A 1 104 ? 14.080 -1.799 -4.912 1.00 97.69 104 GLY A C 1
ATOM 769 O O . GLY A 1 104 ? 13.029 -1.848 -4.266 1.00 97.69 104 GLY A O 1
ATOM 770 N N . PRO A 1 105 ? 15.206 -2.366 -4.435 1.00 96.06 105 PRO A N 1
ATOM 771 C CA . PRO A 1 105 ? 15.253 -3.188 -3.218 1.00 96.06 105 PRO A CA 1
ATOM 772 C C . PRO A 1 105 ? 14.955 -2.411 -1.925 1.00 96.06 105 PRO A C 1
ATOM 774 O O . PRO A 1 105 ? 14.534 -3.007 -0.937 1.00 96.06 105 PRO A O 1
ATOM 777 N N . GLU A 1 106 ? 15.152 -1.091 -1.937 1.00 95.69 106 GLU A N 1
ATOM 778 C CA . GLU A 1 106 ? 14.862 -0.173 -0.824 1.00 95.69 106 GLU A CA 1
ATOM 779 C C . GLU A 1 106 ? 13.605 0.683 -1.070 1.00 95.69 106 GLU A C 1
ATOM 781 O O . GLU A 1 106 ? 13.392 1.675 -0.381 1.00 95.69 106 GLU A O 1
ATOM 786 N N . ALA A 1 107 ? 12.795 0.343 -2.081 1.00 97.06 107 ALA A N 1
ATOM 787 C CA . ALA A 1 107 ? 11.598 1.086 -2.488 1.00 97.06 107 ALA A CA 1
ATOM 788 C C . ALA A 1 107 ? 11.834 2.571 -2.871 1.00 97.06 107 ALA A C 1
ATOM 790 O O . ALA A 1 107 ? 10.891 3.361 -2.926 1.00 97.06 107 ALA A O 1
ATOM 791 N N . LYS A 1 108 ? 13.081 2.964 -3.171 1.00 96.31 108 LYS A N 1
ATOM 792 C CA . LYS A 1 108 ? 13.485 4.335 -3.555 1.00 96.31 108 LYS A CA 1
ATOM 793 C C . LYS A 1 108 ? 13.223 4.685 -5.031 1.00 96.31 108 LYS A C 1
ATOM 795 O O . LYS A 1 108 ? 13.404 5.835 -5.421 1.00 96.31 108 LYS A O 1
ATOM 800 N N . GLY A 1 109 ? 12.751 3.725 -5.827 1.00 94.88 109 GLY A N 1
ATOM 801 C CA . GLY A 1 109 ? 12.487 3.848 -7.263 1.00 94.88 109 GLY A CA 1
ATOM 802 C C . GLY A 1 109 ? 13.538 3.133 -8.117 1.00 94.88 109 GLY A C 1
ATOM 803 O O . GLY A 1 109 ? 14.683 2.966 -7.697 1.00 94.88 109 GLY A O 1
ATOM 804 N N . GLN A 1 110 ? 13.139 2.694 -9.313 1.00 95.31 110 GLN A N 1
ATOM 805 C CA . GLN A 1 110 ? 14.040 2.111 -10.316 1.00 95.31 110 GLN A CA 1
ATOM 806 C C . GLN A 1 110 ? 13.463 2.288 -11.730 1.00 95.31 110 GLN A C 1
ATOM 808 O O . GLN A 1 110 ? 13.907 3.162 -12.467 1.00 95.31 110 GLN A O 1
ATOM 813 N N . VAL A 1 111 ? 12.454 1.489 -12.091 1.00 95.50 111 VAL A N 1
ATOM 814 C CA . VAL A 1 111 ? 11.646 1.648 -13.318 1.00 95.50 111 VAL A CA 1
ATOM 815 C C . VAL A 1 111 ? 10.352 2.400 -12.990 1.00 95.50 111 VAL A C 1
ATOM 817 O O . VAL A 1 111 ? 9.939 3.301 -13.713 1.00 95.50 111 VAL A O 1
ATOM 820 N N . GLY A 1 112 ? 9.740 2.052 -11.857 1.00 95.25 112 GLY A N 1
ATOM 821 C CA . GLY A 1 112 ? 8.678 2.804 -11.203 1.00 95.25 112 GLY A CA 1
ATOM 822 C C . GLY A 1 112 ? 9.221 3.836 -10.200 1.00 95.25 112 GLY A C 1
ATOM 823 O O . GLY A 1 112 ? 10.409 3.818 -9.858 1.00 95.25 112 GLY A O 1
ATOM 824 N N . PRO A 1 113 ? 8.352 4.738 -9.706 1.00 95.62 113 PRO A N 1
ATOM 825 C CA . PRO A 1 113 ? 8.721 5.804 -8.775 1.00 95.62 113 PRO A CA 1
ATOM 826 C C . PRO A 1 113 ? 9.125 5.272 -7.393 1.00 95.62 113 PRO A C 1
ATOM 828 O O . PRO A 1 113 ? 8.823 4.132 -7.037 1.00 95.62 113 PRO A O 1
ATOM 831 N N . GLY A 1 114 ? 9.749 6.127 -6.583 1.00 96.31 114 GLY A N 1
ATOM 832 C CA . GLY A 1 114 ? 9.937 5.856 -5.159 1.00 96.31 114 GLY A CA 1
ATOM 833 C C . GLY A 1 114 ? 8.607 5.738 -4.407 1.00 96.31 114 GLY A C 1
ATOM 834 O O . GLY A 1 114 ? 7.646 6.453 -4.693 1.00 96.31 114 GLY A O 1
ATOM 835 N N . LEU A 1 115 ? 8.575 4.818 -3.444 1.00 96.44 115 LEU A N 1
ATOM 836 C CA . LEU A 1 115 ? 7.475 4.569 -2.507 1.00 96.44 115 LEU A CA 1
ATOM 837 C C . LEU A 1 115 ? 7.846 4.965 -1.068 1.00 96.44 115 LEU A C 1
ATOM 839 O O . LEU A 1 115 ? 6.991 4.966 -0.191 1.00 96.44 115 LEU A O 1
ATOM 843 N N . THR A 1 116 ? 9.103 5.330 -0.807 1.00 92.25 116 THR A N 1
ATOM 844 C CA . THR A 1 116 ? 9.480 6.064 0.407 1.00 92.25 116 THR A CA 1
ATOM 845 C C . THR A 1 116 ? 9.081 7.532 0.237 1.00 92.25 116 THR A C 1
ATOM 847 O O . THR A 1 116 ? 9.653 8.226 -0.607 1.00 92.25 116 THR A O 1
ATOM 850 N N . GLY A 1 117 ? 8.096 7.999 1.009 1.00 88.75 117 GLY A N 1
ATOM 851 C CA . GLY A 1 117 ? 7.602 9.381 0.967 1.00 88.75 117 GLY A CA 1
ATOM 852 C C . GLY A 1 117 ? 8.635 10.457 1.362 1.00 88.75 117 GLY A C 1
ATOM 853 O O . GLY A 1 117 ? 9.774 10.137 1.705 1.00 88.75 117 GLY A O 1
ATOM 854 N N . PRO A 1 118 ? 8.254 11.751 1.337 1.00 91.06 118 PRO A N 1
ATOM 855 C CA . PRO A 1 118 ? 6.884 12.261 1.183 1.00 91.06 118 PRO A CA 1
ATOM 856 C C . PRO A 1 118 ? 6.416 12.443 -0.272 1.00 91.06 118 PRO A C 1
ATOM 858 O O . PRO A 1 118 ? 5.222 12.599 -0.514 1.00 91.06 118 PRO A O 1
ATOM 861 N N . ASN A 1 119 ? 7.329 12.426 -1.246 1.00 91.69 119 ASN A N 1
ATOM 862 C CA . ASN A 1 119 ? 7.058 12.845 -2.628 1.00 91.69 119 ASN A CA 1
ATOM 863 C C . ASN A 1 119 ? 6.448 11.721 -3.490 1.00 91.69 119 ASN A C 1
ATOM 865 O O . ASN A 1 119 ? 7.046 11.267 -4.466 1.00 91.69 119 ASN A O 1
ATOM 869 N N . TYR A 1 120 ? 5.252 11.260 -3.123 1.00 94.75 120 TYR A N 1
ATOM 870 C CA . TYR A 1 120 ? 4.523 10.222 -3.854 1.00 94.75 120 TYR A CA 1
ATOM 871 C C . TYR A 1 120 ? 4.026 10.700 -5.228 1.00 94.75 120 TYR A C 1
ATOM 873 O O . TYR A 1 120 ? 3.521 11.812 -5.372 1.00 94.75 120 TYR A O 1
ATOM 881 N N . LYS A 1 121 ? 4.070 9.811 -6.233 1.00 93.50 121 LYS A N 1
ATOM 882 C CA . LYS A 1 121 ? 3.505 10.060 -7.577 1.00 93.50 121 LYS A CA 1
ATOM 883 C C . LYS A 1 121 ? 1.992 10.332 -7.551 1.00 93.50 121 LYS A C 1
ATOM 885 O O . LYS A 1 121 ? 1.499 11.096 -8.378 1.00 93.50 121 LYS A O 1
ATOM 890 N N . TYR A 1 122 ? 1.287 9.718 -6.603 1.00 94.75 122 TYR A N 1
ATOM 891 C CA . TYR A 1 122 ? -0.130 9.924 -6.320 1.00 94.75 122 TYR A CA 1
ATOM 892 C C . TYR A 1 122 ? -0.251 10.435 -4.874 1.00 94.75 122 TYR A C 1
ATOM 894 O O . TYR A 1 122 ? 0.073 9.681 -3.956 1.00 94.75 122 TYR A O 1
ATOM 902 N N . PRO A 1 123 ? -0.686 11.689 -4.625 1.00 94.94 123 PRO A N 1
ATOM 903 C CA . PRO A 1 123 ? -0.672 12.276 -3.279 1.00 94.94 123 PRO A CA 1
ATOM 904 C C . PRO A 1 123 ? -1.471 11.493 -2.225 1.00 94.94 123 PRO A C 1
ATOM 906 O O . PRO A 1 123 ? -1.090 11.489 -1.055 1.00 94.94 123 PRO A O 1
ATOM 909 N N . LYS A 1 124 ? -2.525 10.768 -2.634 1.00 95.19 124 LYS A N 1
ATOM 910 C CA . LYS A 1 124 ? -3.324 9.886 -1.760 1.00 95.19 124 LYS A CA 1
ATOM 911 C C . LYS A 1 124 ? -2.477 8.812 -1.051 1.00 95.19 124 LYS A C 1
ATOM 913 O O . LYS A 1 124 ? -2.797 8.434 0.073 1.00 95.19 124 LYS A O 1
ATOM 918 N N . ASN A 1 125 ? -1.353 8.394 -1.641 1.00 96.75 125 ASN A N 1
ATOM 919 C CA . ASN A 1 125 ? -0.444 7.369 -1.107 1.00 96.75 125 ASN A CA 1
ATOM 920 C C . ASN A 1 125 ? 0.397 7.853 0.089 1.00 96.75 125 ASN A C 1
ATOM 922 O O . ASN A 1 125 ? 1.157 7.075 0.655 1.00 96.75 125 ASN A O 1
ATOM 926 N N . SER A 1 126 ? 0.232 9.111 0.510 1.00 95.69 126 SER A N 1
ATOM 927 C CA . SER A 1 126 ? 0.654 9.584 1.836 1.00 95.69 126 SER A CA 1
ATOM 928 C C . SER A 1 126 ? -0.183 9.013 2.992 1.00 95.69 126 SER A C 1
ATOM 930 O O . SER A 1 126 ? 0.170 9.218 4.149 1.00 95.69 126 SER A O 1
ATOM 932 N N . THR A 1 127 ? -1.260 8.279 2.687 1.00 96.31 127 THR A N 1
ATOM 933 C CA . THR A 1 127 ? -2.123 7.575 3.647 1.00 96.31 127 THR A CA 1
ATOM 934 C C . THR A 1 127 ? -2.185 6.083 3.327 1.00 96.31 127 THR A C 1
ATOM 936 O O . THR A 1 127 ? -2.162 5.708 2.151 1.00 96.31 127 THR A O 1
ATOM 939 N N . ASP A 1 128 ? -2.340 5.228 4.343 1.00 96.81 128 ASP A N 1
ATOM 940 C CA . ASP A 1 128 ? -2.516 3.782 4.145 1.00 96.81 128 ASP A CA 1
ATOM 941 C C . ASP A 1 128 ? -3.731 3.458 3.266 1.00 96.81 128 ASP A C 1
ATOM 943 O O . ASP A 1 128 ? -3.623 2.619 2.376 1.00 96.81 128 ASP A O 1
ATOM 947 N N . LYS A 1 129 ? -4.848 4.190 3.420 1.00 97.19 129 LYS A N 1
ATOM 948 C CA . LYS A 1 129 ? -6.028 4.097 2.539 1.00 97.19 129 LYS A CA 1
ATOM 949 C C . LYS A 1 129 ? -5.659 4.289 1.065 1.00 97.19 129 LYS A C 1
ATOM 951 O O . LYS A 1 129 ? -5.937 3.419 0.246 1.00 97.19 129 LYS A O 1
ATOM 956 N N . GLY A 1 130 ? -5.012 5.404 0.719 1.00 97.31 130 GLY A N 1
ATOM 957 C CA . GLY A 1 130 ? -4.675 5.709 -0.674 1.00 97.31 130 GLY A CA 1
ATOM 958 C C . GLY A 1 130 ? -3.547 4.845 -1.244 1.00 97.31 130 GLY A C 1
ATOM 959 O O . GLY A 1 130 ? -3.527 4.565 -2.446 1.00 97.31 130 GLY A O 1
ATOM 960 N N . MET A 1 131 ? -2.632 4.374 -0.390 1.00 97.31 131 MET A N 1
ATOM 961 C CA . MET A 1 131 ? -1.630 3.377 -0.764 1.00 97.31 131 MET A CA 1
ATOM 962 C C . MET A 1 131 ? -2.297 2.031 -1.073 1.00 97.31 131 MET A C 1
ATOM 964 O O . MET A 1 131 ? -2.058 1.475 -2.142 1.00 97.31 131 MET A O 1
ATOM 968 N N . PHE A 1 132 ? -3.179 1.546 -0.193 1.00 97.31 132 PHE A N 1
ATOM 969 C CA . PHE A 1 132 ? -3.960 0.327 -0.395 1.00 97.31 132 PHE A CA 1
ATOM 970 C C . PHE A 1 132 ? -4.791 0.391 -1.675 1.00 97.31 132 PHE A C 1
ATOM 972 O O . PHE A 1 132 ? -4.701 -0.524 -2.477 1.00 97.31 132 PHE A O 1
ATOM 979 N N . GLU A 1 133 ? -5.522 1.479 -1.928 1.00 97.62 133 GLU A N 1
ATOM 980 C CA . GLU A 1 133 ? -6.304 1.657 -3.164 1.00 97.62 133 GLU A CA 1
ATOM 981 C C . GLU A 1 133 ? -5.443 1.514 -4.429 1.00 97.62 133 GLU A C 1
ATOM 983 O O . GLU A 1 133 ? -5.845 0.873 -5.401 1.00 97.62 133 GLU A O 1
ATOM 988 N N . THR A 1 134 ? -4.227 2.067 -4.389 1.00 97.19 134 THR A N 1
ATOM 989 C CA . THR A 1 134 ? -3.252 1.984 -5.486 1.00 97.19 134 THR A CA 1
ATOM 990 C C . THR A 1 134 ? -2.648 0.589 -5.636 1.00 97.19 134 THR A C 1
ATOM 992 O O . THR A 1 134 ? -2.390 0.147 -6.751 1.00 97.19 134 THR A O 1
ATOM 995 N N . VAL A 1 135 ? -2.408 -0.120 -4.532 1.00 96.69 135 VAL A N 1
ATOM 996 C CA . VAL A 1 135 ? -1.917 -1.505 -4.558 1.00 96.69 135 VAL A CA 1
ATOM 997 C C . VAL A 1 135 ? -3.020 -2.451 -5.032 1.00 96.69 135 VAL A C 1
ATOM 999 O O . VAL A 1 135 ? -2.772 -3.285 -5.898 1.00 96.69 135 VAL A O 1
ATOM 1002 N N . TRP A 1 136 ? -4.243 -2.281 -4.531 1.00 95.88 136 TRP A N 1
ATOM 1003 C CA . TRP A 1 136 ? -5.409 -3.091 -4.862 1.00 95.88 136 TRP A CA 1
ATOM 1004 C C . TRP A 1 136 ? -5.743 -2.987 -6.349 1.00 95.88 136 TRP A C 1
ATOM 1006 O O . TRP A 1 136 ? -5.661 -3.995 -7.041 1.00 95.88 136 TRP A O 1
ATOM 1016 N N . HIS A 1 137 ? -6.030 -1.785 -6.864 1.00 95.88 137 HIS A N 1
ATOM 1017 C CA . HIS A 1 137 ? -6.511 -1.576 -8.240 1.00 95.88 137 HIS A CA 1
ATOM 1018 C C . HIS A 1 137 ? -5.416 -1.194 -9.261 1.00 95.88 137 HIS A C 1
ATOM 1020 O O . HIS A 1 137 ? -5.686 -1.027 -10.452 1.00 95.88 137 HIS A O 1
ATOM 1026 N N . GLY A 1 138 ? -4.161 -1.055 -8.830 1.00 95.25 138 GLY A N 1
ATOM 1027 C CA . GLY A 1 138 ? -3.055 -0.678 -9.710 1.00 95.25 138 GLY A CA 1
ATOM 1028 C C . GLY A 1 138 ? -3.158 0.762 -10.226 1.00 95.25 138 GLY A C 1
ATOM 1029 O O . GLY A 1 138 ? -3.737 1.645 -9.593 1.00 95.25 138 GLY A O 1
ATOM 1030 N N . THR A 1 139 ? -2.544 1.023 -11.383 1.00 95.19 139 THR A N 1
ATOM 1031 C CA . THR A 1 139 ? -2.449 2.362 -11.987 1.00 95.19 139 THR A CA 1
ATOM 1032 C C . THR A 1 139 ? -2.367 2.313 -13.514 1.00 95.19 139 THR A C 1
ATOM 1034 O O . THR A 1 139 ? -1.893 1.341 -14.097 1.00 95.19 139 THR A O 1
ATOM 1037 N N . ASN A 1 140 ? -2.648 3.448 -14.160 1.00 90.31 140 ASN A N 1
ATOM 1038 C CA . ASN A 1 140 ? -2.328 3.677 -15.578 1.00 90.31 140 ASN A CA 1
ATOM 1039 C C . ASN A 1 140 ? -0.809 3.813 -15.857 1.00 90.31 140 ASN A C 1
ATOM 1041 O O . ASN A 1 140 ? -0.411 4.046 -16.994 1.00 90.31 140 ASN A O 1
ATOM 1045 N N . GLY A 1 141 ? 0.052 3.700 -14.836 1.00 86.75 141 GLY A N 1
ATOM 1046 C CA . GLY A 1 141 ? 1.511 3.827 -14.933 1.00 86.75 141 GLY A CA 1
ATOM 1047 C C . GLY A 1 141 ? 2.263 2.504 -15.124 1.00 86.75 141 GLY A C 1
ATOM 1048 O O . GLY A 1 141 ? 3.465 2.462 -14.880 1.00 86.75 141 GLY A O 1
ATOM 1049 N N . GLY A 1 142 ? 1.575 1.417 -15.487 1.00 89.25 142 GLY A N 1
ATOM 1050 C CA . GLY A 1 142 ? 2.170 0.084 -15.673 1.00 89.25 142 GLY A CA 1
ATOM 1051 C C . GLY A 1 142 ? 2.311 -0.753 -14.393 1.00 89.25 142 GLY A C 1
ATOM 1052 O O . GLY A 1 142 ? 2.669 -1.926 -14.470 1.00 89.25 142 GLY A O 1
ATOM 1053 N N . MET A 1 143 ? 1.984 -0.202 -13.220 1.00 94.88 143 MET A N 1
ATOM 1054 C CA . MET A 1 143 ? 1.775 -1.002 -12.009 1.00 94.88 143 MET A CA 1
ATOM 1055 C C . MET A 1 143 ? 0.390 -1.658 -12.082 1.00 94.88 143 MET A C 1
ATOM 1057 O O . MET A 1 143 ? -0.618 -0.984 -11.872 1.00 94.88 143 MET A O 1
ATOM 1061 N N . GLY A 1 144 ? 0.354 -2.956 -12.388 1.00 92.62 144 GLY A N 1
ATOM 1062 C CA . GLY A 1 144 ? -0.866 -3.768 -12.353 1.00 92.62 144 GLY A CA 1
ATOM 1063 C C . GLY A 1 144 ? -1.426 -3.953 -10.937 1.00 92.62 144 GLY A C 1
ATOM 1064 O O . GLY A 1 144 ? -0.701 -3.805 -9.949 1.00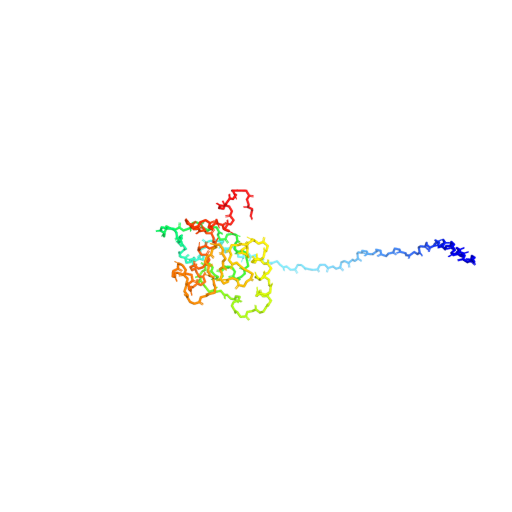 92.62 144 GLY A O 1
ATOM 1065 N N . ALA A 1 145 ? -2.716 -4.279 -10.866 1.00 94.38 145 ALA A N 1
ATOM 1066 C CA . ALA A 1 145 ? -3.448 -4.537 -9.629 1.00 94.38 145 ALA A CA 1
ATOM 1067 C C . ALA A 1 145 ? -2.847 -5.701 -8.815 1.00 94.38 145 ALA A C 1
ATOM 1069 O O . ALA A 1 145 ? -2.191 -6.594 -9.357 1.00 94.38 145 ALA A O 1
ATOM 1070 N N . LYS A 1 146 ? -3.069 -5.673 -7.497 1.00 93.19 146 LYS A N 1
ATOM 1071 C CA . LYS A 1 146 ? -2.692 -6.728 -6.537 1.00 93.19 146 LYS A CA 1
ATOM 1072 C C . LYS A 1 146 ? -3.858 -7.152 -5.635 1.00 93.19 146 LYS A C 1
ATOM 1074 O O . LYS A 1 146 ? -3.649 -7.932 -4.713 1.00 93.19 146 LYS A O 1
ATOM 1079 N N . GLY A 1 147 ? -5.058 -6.620 -5.872 1.00 91.81 147 GLY A N 1
ATOM 1080 C CA . GLY A 1 147 ? -6.288 -7.142 -5.288 1.00 91.81 147 GLY A CA 1
ATOM 1081 C C . GLY A 1 147 ? -6.692 -8.460 -5.944 1.00 91.81 147 GLY A C 1
ATOM 1082 O O . GLY A 1 147 ? -6.560 -8.613 -7.162 1.00 91.81 147 GLY A O 1
ATOM 1083 N N . VAL A 1 148 ? -7.189 -9.383 -5.123 1.00 88.81 148 VAL A N 1
ATOM 1084 C CA . VAL A 1 148 ? -7.709 -10.696 -5.538 1.00 88.81 148 VAL A CA 1
ATOM 1085 C C . VAL A 1 148 ? -8.780 -10.513 -6.621 1.00 88.81 148 VAL A C 1
ATOM 1087 O O . VAL A 1 148 ? -9.568 -9.564 -6.570 1.00 88.81 148 VAL A O 1
ATOM 1090 N N . GLY A 1 149 ? -8.780 -11.375 -7.639 1.00 84.38 149 GLY A N 1
ATOM 1091 C CA . GLY A 1 149 ? -9.738 -11.338 -8.749 1.00 84.38 149 GLY A CA 1
ATOM 1092 C C . GLY A 1 149 ? -9.547 -10.219 -9.792 1.00 84.38 149 GLY A C 1
ATOM 1093 O O . GLY A 1 149 ? -10.243 -10.229 -10.807 1.00 84.38 149 GLY A O 1
ATOM 1094 N N . LEU A 1 150 ? -8.636 -9.248 -9.590 1.00 85.75 150 LEU A N 1
ATOM 1095 C CA . LEU A 1 150 ? -8.506 -8.072 -10.479 1.00 85.75 150 LEU A CA 1
ATOM 1096 C C . LEU A 1 150 ? -7.504 -8.219 -11.637 1.00 85.75 150 LEU A C 1
ATOM 1098 O O . LEU A 1 150 ? -7.652 -7.530 -12.646 1.00 85.75 150 LEU A O 1
ATOM 1102 N N . MET A 1 151 ? -6.477 -9.066 -11.508 1.00 80.81 151 MET A N 1
ATOM 1103 C CA . MET A 1 151 ? -5.564 -9.408 -12.620 1.00 80.81 151 MET A CA 1
ATOM 1104 C C . MET A 1 151 ? -5.885 -10.774 -13.229 1.00 80.81 151 MET A C 1
ATOM 1106 O O . MET A 1 151 ? -5.793 -10.932 -14.444 1.00 80.81 151 MET A O 1
ATOM 1110 N N . ASP A 1 152 ? -6.283 -11.733 -12.396 1.00 78.25 152 ASP A N 1
ATOM 1111 C CA . ASP A 1 152 ? -6.778 -13.044 -12.803 1.00 78.25 152 ASP A CA 1
ATOM 1112 C C . ASP A 1 152 ? -8.118 -13.286 -12.081 1.00 78.25 152 ASP A C 1
ATOM 1114 O O . ASP A 1 152 ? -8.131 -13.314 -10.850 1.00 78.25 152 ASP A O 1
ATOM 1118 N N . PRO A 1 153 ? -9.248 -13.445 -12.800 1.00 72.88 153 PRO A N 1
ATOM 1119 C CA . PRO A 1 153 ? -10.555 -13.728 -12.197 1.00 72.88 153 PRO A CA 1
ATOM 1120 C C . PRO A 1 153 ? -10.665 -15.086 -11.482 1.00 72.88 153 PRO A C 1
ATOM 1122 O O . PRO A 1 153 ? -11.739 -15.411 -10.979 1.00 72.88 153 PRO A O 1
ATOM 1125 N N . THR A 1 154 ? -9.605 -15.901 -11.491 1.00 73.75 154 THR A N 1
ATOM 1126 C CA . THR A 1 154 ? -9.520 -17.204 -10.811 1.00 73.75 154 THR A CA 1
ATOM 1127 C C . THR A 1 154 ? -8.569 -17.214 -9.606 1.00 73.75 154 THR A C 1
ATOM 1129 O O . THR A 1 154 ? -8.448 -18.247 -8.947 1.00 73.75 154 THR A O 1
ATOM 1132 N N . ASP A 1 155 ? -7.937 -16.077 -9.291 1.00 67.88 155 ASP A N 1
ATOM 1133 C CA . ASP A 1 155 ? -7.167 -15.858 -8.057 1.00 67.88 155 ASP A CA 1
ATOM 1134 C C . ASP A 1 155 ? -8.136 -15.838 -6.844 1.00 67.88 155 ASP A C 1
ATOM 1136 O O . ASP A 1 155 ? -9.077 -15.036 -6.875 1.00 67.88 155 ASP A O 1
ATOM 1140 N N . PRO A 1 156 ? -7.981 -16.732 -5.841 1.00 57.41 156 PRO A N 1
ATOM 1141 C CA . PRO A 1 156 ? -8.983 -16.991 -4.793 1.00 57.41 156 PRO A CA 1
ATOM 1142 C C . PRO A 1 156 ? -8.847 -16.144 -3.514 1.00 57.41 156 PRO A C 1
ATOM 1144 O O . PRO A 1 156 ? -7.704 -15.837 -3.103 1.00 57.41 156 PRO A O 1
#

Foldseek 3Di:
DDDDDDDDDDDDDDDDDDDDDDDDDDDDDDDDDDDDDDDPDDQDFDFAAAQAPGHTDDDDCVVQPDPQSVCCRRPVDRPCVPPPVSVVVVLVVCVVVPVCVAQNSVQCGDVHHRLPDDDDPRNLSNGSRSVQNCQQCPYPSPGHHDNACRVPVPRD

pLDDT: mean 80.04, std 22.56, range [26.66, 98.38]

Secondary structure (DSSP, 8-state):
---------------------------------------S--------B-SSS-PBPP--GGG--SHHHHHHHHH---TTTT-HHHHHHHHHHHHHTTHHHHH-TTSS-SSSPP-SSSS-SSGGGGSHHHHHHHHHH--TTS----STTSS-TT--